Protein AF-A0A554L0T2-F1 (afdb_monomer_lite)

Structure (mmCIF, N/CA/C/O backbone):
data_AF-A0A554L0T2-F1
#
_entry.id   AF-A0A554L0T2-F1
#
loop_
_atom_site.group_PDB
_atom_site.id
_atom_site.type_symbol
_atom_site.label_atom_id
_atom_site.label_alt_id
_atom_site.label_comp_id
_atom_site.label_asym_id
_atom_site.label_entity_id
_atom_site.label_seq_id
_atom_site.pdbx_PDB_ins_code
_atom_site.Cartn_x
_atom_site.Cartn_y
_atom_site.Cartn_z
_atom_site.occupancy
_atom_site.B_iso_or_equiv
_atom_site.auth_seq_id
_atom_site.auth_comp_id
_atom_site.auth_asym_id
_atom_site.auth_atom_id
_atom_site.pdbx_PDB_model_num
ATOM 1 N N . MET A 1 1 ? 14.867 20.874 -56.188 1.00 53.56 1 MET A N 1
ATOM 2 C CA . MET A 1 1 ? 14.507 22.172 -55.571 1.00 53.56 1 MET A CA 1
ATOM 3 C C . MET A 1 1 ? 13.831 22.052 -54.199 1.00 53.56 1 MET A C 1
ATOM 5 O O . MET A 1 1 ? 13.925 23.004 -53.444 1.00 53.56 1 MET A O 1
ATOM 9 N N . GLN A 1 2 ? 13.234 20.913 -53.815 1.00 57.59 2 GLN A N 1
ATOM 10 C CA . GLN A 1 2 ? 12.522 20.772 -52.526 1.00 57.59 2 GLN A CA 1
ATOM 11 C C . GLN A 1 2 ? 13.409 20.723 -51.262 1.00 57.59 2 GLN A C 1
ATOM 13 O O . GLN A 1 2 ? 12.934 21.016 -50.171 1.00 57.59 2 GLN A O 1
ATOM 18 N N . THR A 1 3 ? 14.697 20.390 -51.371 1.00 60.38 3 THR A N 1
ATOM 19 C CA . THR A 1 3 ? 15.580 20.219 -50.199 1.00 60.38 3 THR A CA 1
ATOM 20 C C . THR A 1 3 ? 16.057 21.537 -49.577 1.00 60.38 3 THR A C 1
ATOM 22 O O . THR A 1 3 ? 16.337 21.581 -48.383 1.00 60.38 3 THR A O 1
ATOM 25 N N . GLY A 1 4 ? 16.128 22.622 -50.355 1.00 70.56 4 GLY A N 1
ATOM 26 C CA . GLY A 1 4 ? 16.621 23.921 -49.878 1.00 70.56 4 GLY A CA 1
ATOM 27 C C . GLY A 1 4 ? 15.619 24.693 -49.014 1.00 70.56 4 GLY A C 1
A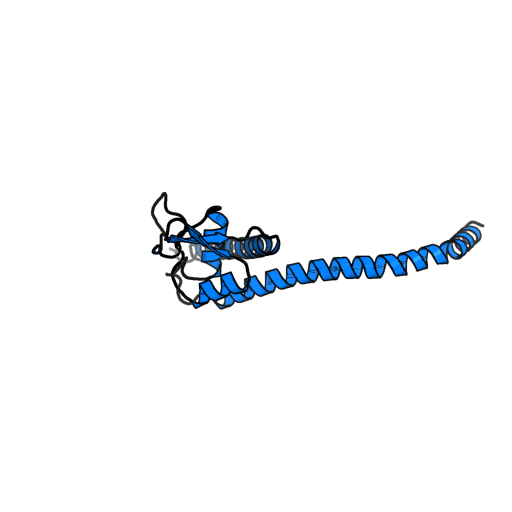TOM 28 O O . GLY A 1 4 ? 16.018 25.378 -48.073 1.00 70.56 4 GLY A O 1
ATOM 29 N N . GLU A 1 5 ? 14.321 24.559 -49.296 1.00 75.50 5 GLU A N 1
ATOM 30 C CA . GLU A 1 5 ? 13.265 25.204 -48.502 1.00 75.50 5 GLU A CA 1
ATOM 31 C C . GLU A 1 5 ? 13.055 24.506 -47.159 1.00 75.50 5 GLU A C 1
ATOM 33 O O . GLU A 1 5 ? 12.935 25.177 -46.135 1.00 75.50 5 GLU A O 1
ATOM 38 N N . ALA A 1 6 ? 13.126 23.171 -47.139 1.00 73.12 6 ALA A N 1
ATOM 39 C CA . ALA A 1 6 ? 13.072 22.390 -45.907 1.00 73.12 6 ALA A CA 1
ATOM 40 C C . ALA A 1 6 ? 14.228 22.741 -44.952 1.00 73.12 6 ALA A C 1
ATOM 42 O O . ALA A 1 6 ? 14.015 22.894 -43.751 1.00 73.12 6 ALA A O 1
ATOM 43 N N . LEU A 1 7 ? 15.441 22.945 -45.484 1.00 75.88 7 LEU A N 1
ATOM 44 C CA . LEU A 1 7 ? 16.601 23.334 -44.677 1.00 75.88 7 LEU A CA 1
ATOM 45 C C . LEU A 1 7 ? 16.442 24.743 -44.082 1.00 75.88 7 LEU A C 1
ATOM 47 O O . LEU A 1 7 ? 16.745 24.957 -42.911 1.00 75.88 7 LEU A O 1
ATOM 51 N N . LYS A 1 8 ? 15.942 25.710 -44.865 1.00 78.19 8 LYS A N 1
ATOM 52 C CA . LYS A 1 8 ? 15.670 27.073 -44.373 1.00 78.19 8 LYS A CA 1
ATOM 53 C C . LYS A 1 8 ? 14.598 27.086 -43.288 1.00 78.19 8 LYS A C 1
ATOM 55 O O . LYS A 1 8 ? 14.788 27.755 -42.276 1.00 78.19 8 LYS A O 1
ATOM 60 N N . TRP A 1 9 ? 13.515 26.333 -43.480 1.00 80.25 9 TRP A N 1
ATOM 61 C CA . TRP A 1 9 ? 12.463 26.181 -42.477 1.00 80.25 9 TRP A CA 1
ATOM 62 C C . TRP A 1 9 ? 13.006 25.554 -41.185 1.00 80.25 9 TRP A C 1
ATOM 64 O O . TRP A 1 9 ? 12.703 26.044 -40.099 1.00 80.25 9 TRP A O 1
ATOM 74 N N . PHE A 1 10 ? 13.871 24.540 -41.293 1.00 72.38 10 PHE A N 1
ATOM 75 C CA . PHE A 1 10 ? 14.525 23.917 -40.141 1.00 72.38 10 PHE A CA 1
ATOM 76 C C . PHE A 1 10 ? 15.391 24.919 -39.363 1.00 72.38 10 PHE A C 1
ATOM 78 O O . PHE A 1 10 ? 15.218 25.072 -38.160 1.00 72.38 10 PHE A O 1
ATOM 85 N N . PHE A 1 11 ? 16.257 25.689 -40.032 1.00 78.19 11 PHE A N 1
ATOM 86 C CA . PHE A 1 11 ? 17.087 26.697 -39.356 1.00 78.19 11 PHE A CA 1
ATOM 87 C C . PHE A 1 11 ? 16.286 27.878 -38.785 1.00 78.19 11 PHE A C 1
ATOM 89 O O . PHE A 1 11 ? 16.685 28.443 -37.767 1.00 78.19 11 PHE A O 1
ATOM 96 N N . GLN A 1 12 ? 15.151 28.239 -39.391 1.00 80.94 12 GLN A N 1
ATOM 97 C CA . GLN A 1 12 ? 14.248 29.265 -38.854 1.00 80.94 12 GLN A CA 1
ATOM 98 C C . GLN A 1 12 ? 13.519 28.801 -37.587 1.00 80.94 12 GLN A C 1
ATOM 100 O O . GLN A 1 12 ? 13.308 29.605 -36.682 1.00 80.94 12 GLN A O 1
ATOM 105 N N . ASN A 1 13 ? 13.175 27.514 -37.499 1.00 82.62 13 ASN A N 1
ATOM 106 C CA . ASN A 1 13 ? 12.472 26.935 -36.351 1.00 82.62 13 ASN A CA 1
ATOM 107 C C . ASN A 1 13 ? 13.402 26.257 -35.334 1.00 82.62 13 ASN A C 1
ATOM 109 O O . ASN A 1 13 ? 12.938 25.851 -34.271 1.00 82.62 13 ASN A O 1
ATOM 113 N N . LEU A 1 14 ? 14.711 26.199 -35.601 1.00 83.06 14 LEU A N 1
ATOM 114 C CA . LEU A 1 14 ? 15.715 25.583 -34.729 1.00 83.06 14 LEU A CA 1
ATOM 115 C C . LEU A 1 14 ? 15.649 26.125 -33.294 1.00 83.06 14 LEU A C 1
ATOM 117 O O . LEU A 1 14 ? 15.750 25.370 -32.333 1.00 83.06 14 LEU A O 1
ATOM 121 N N . TRP A 1 15 ? 15.418 27.430 -33.132 1.00 76.00 15 TRP A N 1
ATOM 122 C CA . TRP A 1 15 ? 15.250 28.048 -31.814 1.00 76.00 15 TRP A CA 1
ATOM 123 C C . TRP A 1 15 ? 14.003 27.557 -31.075 1.00 76.00 15 TRP A C 1
ATOM 125 O O . TRP A 1 15 ? 14.054 27.369 -29.861 1.00 76.00 15 TRP A O 1
ATOM 135 N N . VAL A 1 16 ? 12.906 27.314 -31.797 1.00 82.38 16 VAL A N 1
ATOM 136 C CA . VAL A 1 16 ? 11.667 26.762 -31.235 1.00 82.38 16 VAL A CA 1
ATOM 137 C C . VAL A 1 16 ? 11.878 25.306 -30.838 1.00 82.38 16 VAL A C 1
ATOM 139 O O . VAL A 1 16 ? 11.468 24.926 -29.749 1.00 82.38 16 VAL A O 1
ATOM 142 N N . GLU A 1 17 ? 12.572 24.508 -31.652 1.00 78.00 17 GLU A N 1
ATOM 143 C CA . GLU A 1 17 ? 12.902 23.118 -31.314 1.00 78.00 17 GLU A CA 1
ATOM 144 C C . GLU A 1 17 ? 13.838 23.017 -30.104 1.00 78.00 17 GLU A C 1
ATOM 146 O O . GLU A 1 17 ? 13.614 22.189 -29.221 1.00 78.00 17 GLU A O 1
ATOM 151 N N . ILE A 1 18 ? 14.844 23.895 -30.008 1.00 83.06 18 ILE A N 1
ATOM 152 C CA . ILE A 1 18 ? 15.732 23.968 -28.842 1.00 83.06 18 ILE A CA 1
ATOM 153 C C . ILE A 1 18 ? 14.939 24.381 -27.599 1.00 83.06 18 ILE A C 1
ATOM 155 O O . ILE A 1 18 ? 15.063 23.731 -26.564 1.00 83.06 18 ILE A O 1
ATOM 159 N N . LEU A 1 19 ? 14.089 25.410 -27.686 1.00 79.31 19 LEU A N 1
ATOM 160 C CA . LEU A 1 19 ? 13.214 25.819 -26.580 1.00 79.31 19 LEU A CA 1
ATOM 161 C C . LEU A 1 19 ? 12.261 24.693 -26.169 1.00 79.31 19 LEU A C 1
ATOM 163 O O . LEU A 1 19 ? 12.078 24.447 -24.979 1.00 79.31 19 LEU A O 1
ATOM 167 N N . PHE A 1 20 ? 11.701 23.968 -27.135 1.00 79.12 20 PHE A N 1
ATOM 168 C CA . PHE A 1 20 ? 10.837 22.825 -26.875 1.00 79.12 20 PHE A CA 1
ATOM 169 C C . PHE A 1 20 ? 11.614 21.704 -26.181 1.00 79.12 20 PHE A C 1
ATOM 171 O O . PHE A 1 20 ? 11.151 21.188 -25.174 1.00 79.12 20 PHE A O 1
ATOM 178 N N . GLY A 1 21 ? 12.832 21.379 -26.619 1.00 79.12 21 GLY A N 1
ATOM 179 C CA . GLY A 1 21 ? 13.695 20.409 -25.939 1.00 79.12 21 GLY A CA 1
ATOM 180 C C . GLY A 1 21 ? 14.053 20.837 -24.513 1.00 79.12 21 GLY A C 1
ATOM 181 O O . GLY A 1 21 ? 13.884 20.066 -23.570 1.00 79.12 21 GLY A O 1
ATOM 182 N N . VAL A 1 22 ? 14.478 22.089 -24.331 1.00 83.50 22 VAL A N 1
ATOM 183 C CA . VAL A 1 22 ? 14.888 22.641 -23.029 1.00 83.50 22 VAL A CA 1
ATOM 184 C C . VAL A 1 22 ? 13.719 22.748 -22.053 1.00 83.50 22 VAL A C 1
ATOM 186 O O . VAL A 1 22 ? 13.940 22.631 -20.856 1.00 83.50 22 VAL A O 1
ATOM 189 N N . VAL A 1 23 ? 12.481 22.930 -22.515 1.00 81.62 23 VAL A N 1
ATOM 190 C CA . VAL A 1 23 ? 11.304 23.007 -21.632 1.00 81.62 23 VAL A CA 1
ATOM 191 C C . VAL A 1 23 ? 10.665 21.637 -21.422 1.00 81.62 23 VAL A C 1
ATOM 193 O O . VAL A 1 23 ? 10.324 21.272 -20.296 1.00 81.62 23 VAL A O 1
ATOM 196 N N . LEU A 1 24 ? 10.516 20.842 -22.479 1.00 84.12 24 LEU A N 1
ATOM 197 C CA . LEU A 1 24 ? 9.768 19.591 -22.428 1.00 84.12 24 LEU A CA 1
ATOM 198 C C . LEU A 1 24 ? 10.577 18.460 -21.789 1.00 84.12 24 LEU A C 1
ATOM 200 O O . LEU A 1 24 ? 9.999 17.642 -21.078 1.00 84.12 24 LEU A O 1
ATOM 204 N N . ILE A 1 25 ? 11.901 18.412 -21.974 1.00 84.38 25 ILE A N 1
ATOM 205 C CA . ILE A 1 25 ? 12.747 17.364 -21.375 1.00 84.38 25 ILE A CA 1
ATOM 206 C C . ILE A 1 25 ? 12.779 17.477 -19.839 1.00 84.38 25 ILE A C 1
ATOM 208 O O . ILE A 1 25 ? 12.518 16.470 -19.179 1.00 84.38 25 ILE A O 1
ATOM 212 N N . PRO A 1 26 ? 13.007 18.652 -19.217 1.00 85.88 26 PRO A N 1
ATOM 213 C CA . PRO A 1 26 ? 12.926 18.762 -17.763 1.00 85.88 26 PRO A CA 1
ATOM 214 C C . PRO A 1 26 ? 11.510 18.547 -17.239 1.00 85.88 26 PRO A C 1
ATOM 216 O O . PRO A 1 26 ? 11.347 17.924 -16.195 1.00 85.88 26 PRO A O 1
ATOM 219 N N . LEU A 1 27 ? 10.481 19.020 -17.955 1.00 86.75 27 LEU A N 1
ATOM 220 C CA . LEU A 1 27 ? 9.089 18.840 -17.541 1.00 86.75 27 LEU A CA 1
ATOM 221 C C . LEU A 1 27 ? 8.704 17.354 -17.538 1.00 86.75 27 LEU A C 1
ATOM 223 O O . LEU A 1 27 ? 8.170 16.846 -16.552 1.00 86.75 27 LEU A O 1
ATOM 227 N N . THR A 1 28 ? 9.016 16.637 -18.618 1.00 85.38 28 THR A N 1
ATOM 228 C CA . THR A 1 28 ? 8.776 15.191 -18.721 1.00 85.38 28 THR A CA 1
ATOM 229 C C . THR A 1 28 ? 9.623 14.416 -17.717 1.00 85.38 28 THR A C 1
ATOM 231 O O . THR A 1 28 ? 9.093 13.531 -17.048 1.00 85.38 28 THR A O 1
ATOM 234 N N . GLY A 1 29 ? 10.890 14.791 -17.522 1.00 85.94 29 GLY A N 1
ATOM 235 C CA . GLY A 1 29 ? 11.762 14.218 -16.497 1.00 85.94 29 GLY A CA 1
ATOM 236 C C . GLY A 1 29 ? 11.231 14.425 -15.075 1.00 85.94 29 GLY A C 1
ATOM 237 O O . GLY A 1 29 ? 11.254 13.495 -14.269 1.00 85.94 29 GLY A O 1
ATOM 238 N N . TRP A 1 30 ? 10.682 15.602 -14.772 1.00 86.88 30 TRP A N 1
ATOM 239 C CA . TRP A 1 30 ? 10.085 15.917 -13.474 1.00 86.88 30 TRP A CA 1
ATOM 240 C C . TRP A 1 30 ? 8.805 15.116 -13.218 1.00 86.88 30 TRP A C 1
ATOM 242 O O . TRP A 1 30 ? 8.669 14.490 -12.165 1.00 86.88 30 TRP A O 1
ATOM 252 N N . VAL A 1 31 ? 7.899 15.056 -14.200 1.00 85.50 31 VAL A N 1
ATOM 253 C CA . VAL A 1 31 ? 6.680 14.233 -14.121 1.00 85.50 31 VAL A CA 1
ATOM 254 C C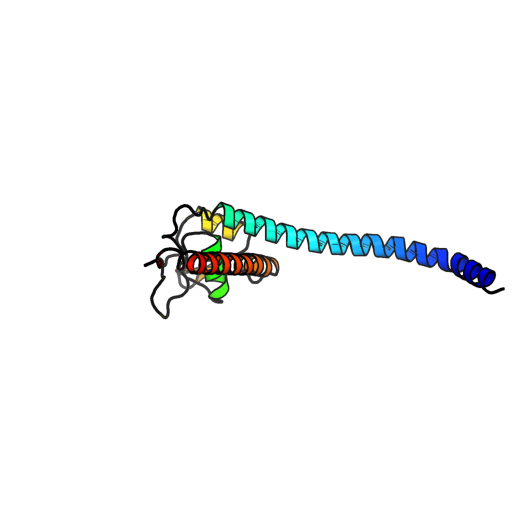 . VAL A 1 31 ? 7.036 12.752 -13.977 1.00 85.50 31 VAL A C 1
ATOM 256 O O . VAL A 1 31 ? 6.457 12.053 -13.142 1.00 85.50 31 VAL A O 1
ATOM 259 N N . PHE A 1 32 ? 8.019 12.274 -14.742 1.00 84.31 32 PHE A N 1
ATOM 260 C CA . PHE A 1 32 ? 8.491 10.897 -14.667 1.00 84.31 32 PHE A CA 1
ATOM 261 C C . PHE A 1 32 ? 9.113 10.583 -13.305 1.00 84.31 32 PHE A C 1
ATOM 263 O O . PHE A 1 32 ? 8.756 9.573 -12.707 1.00 84.31 3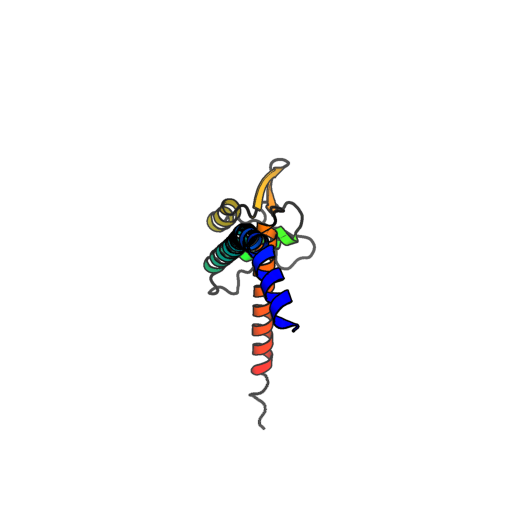2 PHE A O 1
ATOM 270 N N . MET A 1 33 ? 9.971 11.455 -12.761 1.00 83.75 33 MET A N 1
ATOM 271 C CA . MET A 1 33 ? 10.510 11.297 -11.404 1.00 83.75 33 MET A CA 1
ATOM 272 C C . MET A 1 33 ? 9.401 11.256 -10.356 1.00 83.75 33 MET A C 1
ATOM 274 O O . MET A 1 33 ? 9.435 10.420 -9.454 1.00 83.75 33 MET A O 1
ATOM 278 N N . TRP A 1 34 ? 8.410 12.139 -10.468 1.00 81.75 34 TRP A N 1
ATOM 279 C CA . TRP A 1 34 ? 7.298 12.197 -9.528 1.00 81.75 34 TRP A CA 1
ATOM 280 C C . TRP A 1 34 ? 6.454 10.916 -9.556 1.00 81.75 34 TRP A C 1
ATOM 282 O O . TRP A 1 34 ? 6.133 10.356 -8.502 1.00 81.75 34 TRP A O 1
ATOM 292 N N . LEU A 1 35 ? 6.149 10.403 -10.752 1.00 81.88 35 LEU A N 1
ATOM 293 C CA . LEU A 1 35 ? 5.479 9.113 -10.932 1.00 81.88 35 LEU A CA 1
ATOM 294 C C . LEU A 1 35 ? 6.341 7.966 -10.395 1.00 81.88 35 LEU A C 1
ATOM 296 O O . LEU A 1 35 ? 5.864 7.164 -9.589 1.00 81.88 35 LEU A O 1
ATOM 300 N N . TYR A 1 36 ? 7.615 7.916 -10.786 1.00 79.62 36 TYR A N 1
ATOM 301 C CA . TYR A 1 36 ? 8.563 6.886 -10.372 1.00 79.62 36 TYR A CA 1
ATOM 302 C C . TYR A 1 36 ? 8.686 6.824 -8.851 1.00 79.62 36 TYR A C 1
ATOM 304 O O . TYR A 1 36 ? 8.590 5.746 -8.276 1.00 79.62 36 TYR A O 1
ATOM 312 N N . HIS A 1 37 ? 8.802 7.969 -8.175 1.00 79.44 37 HIS A N 1
ATOM 313 C CA . HIS A 1 37 ? 8.900 8.021 -6.720 1.00 79.44 37 HIS A CA 1
ATOM 314 C C . HIS A 1 37 ? 7.657 7.432 -6.037 1.00 79.44 37 HIS A C 1
ATOM 316 O O . HIS A 1 37 ? 7.776 6.680 -5.068 1.00 79.44 37 HIS A O 1
ATOM 322 N N . ARG A 1 38 ? 6.455 7.710 -6.562 1.00 78.19 38 ARG A N 1
ATOM 323 C CA . ARG A 1 38 ? 5.199 7.147 -6.036 1.00 78.19 38 ARG A CA 1
ATOM 324 C C . ARG A 1 38 ? 5.120 5.634 -6.225 1.00 78.19 38 ARG A C 1
ATOM 326 O O . ARG A 1 38 ? 4.804 4.926 -5.268 1.00 78.19 38 ARG A O 1
ATOM 333 N N . PHE A 1 39 ? 5.437 5.138 -7.420 1.00 82.12 39 PHE A N 1
ATOM 334 C CA . PHE A 1 39 ? 5.442 3.700 -7.703 1.00 82.12 39 PHE A CA 1
ATOM 335 C C . PHE A 1 39 ? 6.524 2.963 -6.914 1.00 82.12 39 PHE A C 1
ATOM 337 O O . PHE A 1 39 ? 6.247 1.921 -6.323 1.00 82.12 39 PHE A O 1
ATOM 344 N N . TYR A 1 40 ? 7.728 3.529 -6.840 1.00 84.62 40 TYR A N 1
ATOM 345 C CA . TYR A 1 40 ? 8.839 2.977 -6.075 1.00 84.62 40 TYR A CA 1
ATOM 346 C C . TYR A 1 40 ? 8.498 2.887 -4.587 1.00 84.62 40 TYR A C 1
ATOM 348 O O . TYR A 1 40 ? 8.700 1.843 -3.968 1.00 84.62 40 TYR A O 1
ATOM 356 N N . LYS A 1 41 ? 7.907 3.945 -4.016 1.00 84.88 41 LYS A N 1
ATOM 357 C CA . LYS A 1 41 ? 7.465 3.953 -2.618 1.00 84.88 41 LYS A CA 1
ATOM 358 C C . LYS A 1 41 ? 6.401 2.886 -2.359 1.00 84.88 41 LYS A C 1
ATOM 360 O O . LYS A 1 41 ? 6.536 2.135 -1.397 1.00 84.88 41 LYS A O 1
ATOM 365 N N . ALA A 1 42 ? 5.393 2.768 -3.227 1.00 85.19 42 ALA A N 1
ATOM 366 C CA . ALA A 1 42 ? 4.383 1.715 -3.119 1.00 85.19 42 ALA A CA 1
ATOM 367 C C . ALA A 1 42 ? 5.021 0.317 -3.185 1.00 85.19 42 ALA A C 1
ATOM 369 O O . ALA A 1 42 ? 4.749 -0.531 -2.338 1.00 85.19 42 ALA A O 1
ATOM 370 N N . HIS A 1 43 ? 5.931 0.095 -4.136 1.00 85.38 43 HIS A N 1
ATOM 371 C CA . HIS A 1 43 ? 6.619 -1.182 -4.299 1.00 85.38 43 HIS A CA 1
ATOM 372 C C . HIS A 1 43 ? 7.484 -1.540 -3.080 1.00 85.38 43 HIS A C 1
ATOM 374 O O . HIS A 1 43 ? 7.394 -2.651 -2.559 1.00 85.38 43 HIS A O 1
ATOM 380 N N . MET A 1 44 ? 8.262 -0.591 -2.557 1.00 85.94 44 MET A N 1
ATOM 381 C CA . MET A 1 44 ? 9.059 -0.780 -1.342 1.00 85.94 44 MET A CA 1
ATOM 382 C C . MET A 1 44 ? 8.190 -1.157 -0.142 1.00 85.94 44 MET A C 1
ATOM 384 O O . MET A 1 44 ? 8.504 -2.116 0.560 1.00 85.94 44 MET A O 1
ATOM 388 N N . ILE A 1 45 ? 7.070 -0.458 0.059 1.00 85.06 45 ILE A N 1
ATOM 389 C CA . ILE A 1 45 ? 6.120 -0.765 1.134 1.00 85.06 45 ILE A CA 1
ATOM 390 C C . ILE A 1 45 ? 5.568 -2.182 0.968 1.00 85.06 45 ILE A C 1
ATOM 392 O O . ILE A 1 45 ? 5.605 -2.962 1.915 1.00 85.06 45 ILE A O 1
ATOM 396 N N . THR A 1 46 ? 5.137 -2.562 -0.240 1.00 83.56 46 THR A N 1
ATOM 397 C CA . THR A 1 46 ? 4.627 -3.921 -0.498 1.00 83.56 46 THR A CA 1
ATOM 398 C C . THR A 1 46 ? 5.679 -4.992 -0.212 1.00 83.56 46 THR A C 1
ATOM 400 O O . THR A 1 46 ? 5.364 -6.030 0.363 1.00 83.56 46 THR A O 1
ATOM 403 N N . ARG A 1 47 ? 6.953 -4.724 -0.531 1.00 81.88 47 ARG A N 1
ATOM 404 C CA . ARG A 1 47 ? 8.063 -5.633 -0.238 1.00 81.88 47 ARG A CA 1
ATOM 405 C C . ARG A 1 47 ? 8.279 -5.790 1.263 1.00 81.88 47 ARG A C 1
ATOM 407 O O . ARG A 1 47 ? 8.437 -6.914 1.722 1.00 81.88 47 ARG A O 1
ATOM 414 N N . VAL A 1 48 ? 8.245 -4.696 2.026 1.00 80.88 48 VAL A N 1
ATOM 415 C CA . VAL A 1 48 ? 8.355 -4.736 3.495 1.00 80.88 48 VAL A CA 1
ATOM 416 C C . VAL A 1 48 ? 7.198 -5.527 4.101 1.00 80.88 48 VAL A C 1
ATOM 418 O O . VAL A 1 48 ? 7.438 -6.440 4.889 1.00 80.88 48 VAL A O 1
ATOM 421 N N . LEU A 1 49 ? 5.962 -5.253 3.672 1.00 76.31 49 LEU A N 1
ATOM 422 C CA . LEU A 1 49 ? 4.779 -5.991 4.123 1.00 76.31 49 LEU A CA 1
ATOM 423 C C . LEU A 1 49 ? 4.900 -7.497 3.858 1.00 76.31 49 LEU A C 1
ATOM 425 O O . LEU A 1 49 ? 4.471 -8.295 4.683 1.00 76.31 49 LEU A O 1
ATOM 429 N N . ARG A 1 50 ? 5.527 -7.890 2.742 1.00 71.38 50 ARG A N 1
ATOM 430 C CA . ARG A 1 50 ? 5.759 -9.297 2.389 1.00 71.38 50 ARG A CA 1
ATOM 431 C C . ARG A 1 50 ? 6.923 -9.954 3.114 1.00 71.38 50 ARG A C 1
ATOM 433 O O . ARG A 1 50 ? 6.813 -11.121 3.452 1.00 71.38 50 ARG A O 1
ATOM 440 N N . VAL A 1 51 ? 8.026 -9.250 3.361 1.00 68.75 51 VAL A N 1
ATOM 441 C CA . VAL A 1 51 ? 9.152 -9.807 4.138 1.00 68.75 51 VAL A CA 1
ATOM 442 C C . VAL A 1 51 ? 8.700 -10.145 5.559 1.00 68.75 51 VAL A C 1
ATOM 444 O O . VAL A 1 51 ? 9.094 -11.170 6.109 1.00 68.75 51 VAL A O 1
ATOM 447 N N . HIS A 1 52 ? 7.810 -9.328 6.122 1.00 63.31 52 HIS A N 1
ATOM 448 C CA . HIS A 1 52 ? 7.165 -9.619 7.400 1.00 63.31 52 HIS A CA 1
ATOM 449 C C . HIS A 1 52 ? 6.054 -10.686 7.305 1.00 63.31 52 HIS A C 1
ATOM 451 O O . HIS A 1 52 ? 5.617 -11.194 8.334 1.00 63.31 52 HIS A O 1
ATOM 457 N N . ASN A 1 53 ? 5.663 -11.100 6.094 1.00 61.25 53 ASN A N 1
ATOM 458 C CA . ASN A 1 53 ? 4.731 -12.191 5.798 1.00 61.25 53 ASN A CA 1
ATOM 459 C C . ASN A 1 53 ? 5.525 -13.482 5.471 1.00 61.25 53 ASN A C 1
ATOM 461 O O . ASN A 1 53 ? 5.642 -13.895 4.318 1.00 61.25 53 ASN A O 1
ATOM 465 N N . ASN A 1 54 ? 6.190 -14.079 6.470 1.00 47.28 54 ASN A N 1
ATOM 466 C CA . ASN A 1 54 ? 7.056 -15.252 6.263 1.00 47.28 54 ASN A CA 1
ATOM 467 C C . ASN A 1 54 ? 6.220 -16.546 6.040 1.00 47.28 54 ASN A C 1
ATOM 469 O O . ASN A 1 54 ? 5.426 -16.900 6.915 1.00 47.28 54 ASN A O 1
ATOM 473 N N . PRO A 1 55 ? 6.416 -17.293 4.928 1.00 43.56 55 PRO A N 1
ATOM 474 C CA . PRO A 1 55 ? 5.581 -18.429 4.495 1.00 43.56 55 PRO A CA 1
ATOM 475 C C . PRO A 1 55 ? 5.715 -19.737 5.299 1.00 43.56 55 PRO A C 1
ATOM 477 O O . PRO A 1 55 ? 5.080 -20.732 4.957 1.00 43.56 55 PRO A O 1
ATOM 480 N N . THR A 1 56 ? 6.498 -19.790 6.378 1.00 41.25 56 THR A N 1
ATOM 481 C CA . THR A 1 56 ? 6.719 -21.042 7.136 1.00 41.25 56 THR A CA 1
ATOM 482 C C . THR A 1 56 ? 5.524 -21.513 7.979 1.00 41.25 56 THR A C 1
ATOM 484 O O . THR A 1 56 ? 5.618 -22.543 8.645 1.00 41.25 56 THR A O 1
ATOM 487 N N . ARG A 1 57 ? 4.381 -20.813 7.970 1.00 41.97 57 ARG A N 1
ATOM 488 C CA . ARG A 1 57 ? 3.179 -21.206 8.728 1.00 41.97 57 ARG A CA 1
ATOM 489 C C . ARG A 1 57 ? 1.899 -20.942 7.934 1.00 41.97 57 ARG A C 1
ATOM 491 O O . ARG A 1 57 ? 1.162 -20.000 8.201 1.00 41.97 57 ARG A O 1
ATOM 498 N N . THR A 1 58 ? 1.594 -21.848 7.010 1.00 44.69 58 THR A N 1
ATOM 499 C CA . THR A 1 58 ? 0.358 -21.923 6.199 1.00 44.69 58 THR A CA 1
ATOM 500 C C . THR A 1 58 ? -0.959 -21.935 6.998 1.00 44.69 58 THR A C 1
ATOM 502 O O . THR A 1 58 ? -2.026 -21.785 6.414 1.00 44.69 58 THR A O 1
ATOM 505 N N . TRP A 1 59 ? -0.905 -22.064 8.328 1.00 44.00 59 TRP A N 1
ATOM 506 C CA . TRP A 1 59 ? -2.065 -22.135 9.226 1.00 44.00 59 TRP A CA 1
ATOM 507 C C . TRP A 1 59 ? -2.532 -20.786 9.807 1.00 44.00 59 TRP A C 1
ATOM 509 O O . TRP A 1 59 ? -3.481 -20.764 10.585 1.00 44.00 59 TRP A O 1
ATOM 519 N N . ARG A 1 60 ? -1.886 -19.655 9.481 1.00 46.91 60 ARG A N 1
ATOM 520 C CA . ARG A 1 60 ? -2.188 -18.338 10.086 1.00 46.91 60 ARG A CA 1
ATOM 521 C C . ARG A 1 60 ? -2.473 -17.235 9.054 1.00 46.91 60 ARG A C 1
ATOM 523 O O . ARG A 1 60 ? -1.814 -16.200 9.056 1.00 46.91 60 ARG A O 1
ATOM 530 N N . LYS A 1 61 ? -3.470 -17.439 8.186 1.00 45.03 61 LYS A N 1
ATOM 531 C CA . LYS A 1 61 ? -4.034 -16.351 7.358 1.00 45.03 61 LYS A CA 1
ATOM 532 C C . LYS A 1 61 ? -4.647 -15.266 8.263 1.00 45.03 61 LYS A C 1
ATOM 534 O O . LYS A 1 61 ? -5.271 -15.609 9.265 1.00 45.03 61 LYS A O 1
ATOM 539 N N . GLY A 1 62 ? -4.424 -13.983 7.959 1.00 48.03 62 GLY A N 1
ATOM 540 C CA . GLY A 1 62 ? -4.940 -12.845 8.753 1.00 48.03 62 GLY A CA 1
ATOM 541 C C . GLY A 1 62 ? -4.070 -12.418 9.950 1.00 48.03 62 GLY A C 1
ATOM 542 O O . GLY A 1 62 ? -4.396 -11.479 10.679 1.00 48.03 62 GLY A O 1
ATOM 543 N N . VAL A 1 63 ? -2.922 -13.068 10.169 1.00 51.81 63 VAL A N 1
ATOM 544 C CA . VAL A 1 63 ? -1.991 -12.696 11.251 1.00 51.81 63 VAL A CA 1
ATOM 545 C C . VAL A 1 63 ? -0.977 -11.637 10.809 1.00 51.81 63 VAL A C 1
ATOM 547 O O . VAL A 1 63 ? -0.471 -10.927 11.672 1.00 51.81 63 VAL A O 1
ATOM 550 N N . TYR A 1 64 ? -0.740 -11.468 9.508 1.00 68.94 64 TYR A N 1
ATOM 551 C CA . TYR A 1 64 ? 0.370 -10.677 8.967 1.00 68.94 64 TYR A CA 1
ATOM 552 C C . TYR A 1 64 ? -0.056 -9.314 8.411 1.00 68.94 64 TYR A C 1
ATOM 554 O O . TYR A 1 64 ? -1.182 -9.144 7.944 1.00 68.94 64 TYR A O 1
ATOM 562 N N . ALA A 1 65 ? 0.866 -8.344 8.416 1.00 73.06 65 ALA A N 1
ATOM 563 C CA . ALA A 1 65 ? 0.603 -6.965 7.994 1.00 73.06 65 ALA A CA 1
ATOM 564 C C . ALA A 1 65 ? -0.036 -6.829 6.597 1.00 73.06 65 ALA A C 1
ATOM 566 O O . ALA A 1 65 ? -0.908 -5.982 6.419 1.00 73.06 65 ALA A O 1
ATOM 567 N N . ALA A 1 66 ? 0.373 -7.641 5.614 1.00 77.56 66 ALA A N 1
ATOM 568 C CA . ALA A 1 66 ? -0.173 -7.577 4.255 1.00 77.56 66 ALA A CA 1
ATOM 569 C C . ALA A 1 66 ? -1.646 -8.014 4.197 1.00 77.56 66 ALA A C 1
ATOM 571 O O . ALA A 1 66 ? -2.478 -7.266 3.690 1.00 77.56 66 ALA A O 1
ATOM 572 N N . ASP A 1 67 ? -1.964 -9.184 4.756 1.00 73.56 67 ASP A N 1
ATOM 573 C CA . ASP A 1 67 ? -3.324 -9.737 4.778 1.00 73.56 67 ASP A CA 1
ATOM 574 C C . ASP A 1 67 ? -4.264 -8.814 5.555 1.00 73.56 67 ASP A C 1
ATOM 576 O O . ASP A 1 67 ? -5.316 -8.431 5.058 1.00 73.56 67 ASP A O 1
ATOM 580 N N . ARG A 1 68 ? -3.831 -8.351 6.734 1.00 74.38 68 ARG A N 1
ATOM 581 C CA . ARG A 1 68 ? -4.622 -7.421 7.550 1.00 74.38 68 ARG A CA 1
ATOM 582 C C . ARG A 1 68 ? -4.878 -6.105 6.848 1.00 74.38 68 ARG A C 1
ATOM 584 O O . ARG A 1 68 ? -5.958 -5.541 6.970 1.00 74.38 68 ARG A O 1
ATOM 591 N N . PHE A 1 69 ? -3.876 -5.586 6.148 1.00 81.31 69 PHE A N 1
ATOM 592 C CA . PHE A 1 69 ? -4.066 -4.380 5.370 1.00 81.31 69 PHE A CA 1
ATOM 593 C C . PHE A 1 69 ? -5.119 -4.588 4.278 1.00 81.31 69 PHE A C 1
ATOM 595 O O . PHE A 1 69 ? -5.981 -3.727 4.128 1.00 81.31 69 PHE A O 1
ATOM 602 N N . MET A 1 70 ? -5.089 -5.721 3.566 1.00 80.06 70 MET A N 1
ATOM 603 C CA . MET A 1 70 ? -6.120 -6.049 2.577 1.00 80.06 70 MET A CA 1
ATOM 604 C C . MET A 1 70 ? -7.501 -6.174 3.227 1.00 80.06 70 MET A C 1
ATOM 606 O O . MET A 1 70 ? -8.423 -5.521 2.755 1.00 80.06 70 MET A O 1
ATOM 610 N N . ASP A 1 71 ? -7.625 -6.871 4.359 1.00 76.50 71 ASP A N 1
ATOM 611 C CA . ASP A 1 71 ? -8.898 -7.026 5.076 1.00 76.50 71 ASP A CA 1
ATOM 612 C C . ASP A 1 71 ? -9.490 -5.674 5.514 1.00 76.50 71 ASP A C 1
ATOM 614 O O . ASP A 1 71 ? -10.678 -5.412 5.332 1.00 76.50 71 ASP A O 1
ATOM 618 N N . ILE A 1 72 ? -8.670 -4.780 6.078 1.00 78.75 72 ILE A N 1
ATOM 619 C CA . ILE A 1 72 ? -9.109 -3.441 6.512 1.00 78.75 72 ILE A CA 1
ATOM 620 C C . ILE A 1 72 ? -9.479 -2.575 5.308 1.00 78.75 72 ILE A C 1
ATOM 622 O O . ILE A 1 72 ? -10.423 -1.786 5.370 1.00 78.75 72 ILE A O 1
ATOM 626 N N . PHE A 1 73 ? -8.716 -2.692 4.221 1.00 83.88 73 PHE A N 1
ATOM 627 C CA . PHE A 1 73 ? -8.970 -1.947 2.999 1.00 83.88 73 PHE A CA 1
ATOM 628 C C . PHE A 1 73 ? -10.284 -2.392 2.343 1.00 83.88 73 PHE A C 1
ATOM 630 O O . PHE A 1 73 ? -11.091 -1.547 1.958 1.00 83.88 73 PHE A O 1
ATOM 637 N N . GLU A 1 74 ? -10.527 -3.700 2.276 1.00 82.19 74 GLU A N 1
ATOM 638 C CA . GLU A 1 74 ? -11.735 -4.309 1.712 1.00 82.19 74 GLU A CA 1
ATOM 639 C C . GLU A 1 74 ? -12.968 -4.121 2.597 1.00 82.19 74 GLU A C 1
ATOM 641 O O . GLU A 1 74 ? -14.071 -3.966 2.075 1.00 82.19 74 GLU A O 1
ATOM 646 N N . ALA A 1 75 ? -12.799 -4.052 3.922 1.00 79.31 75 ALA A N 1
ATOM 647 C CA . ALA A 1 75 ? -13.897 -3.774 4.843 1.00 79.31 75 ALA A CA 1
ATOM 648 C C . ALA A 1 75 ? -14.594 -2.436 4.539 1.00 79.31 75 ALA A C 1
ATOM 650 O O . ALA A 1 75 ? -15.777 -2.282 4.843 1.00 79.31 75 ALA A O 1
ATOM 651 N N . GLY A 1 76 ? -13.870 -1.454 3.981 1.00 79.00 76 GLY A N 1
ATOM 652 C CA . GLY A 1 76 ? -14.414 -0.149 3.582 1.00 79.00 76 GLY A CA 1
ATOM 653 C C . GLY A 1 76 ? -14.971 0.700 4.734 1.00 79.00 76 GLY A C 1
ATOM 654 O O . GLY A 1 76 ? -15.498 1.786 4.501 1.00 79.00 76 GLY A O 1
ATOM 655 N N . ARG A 1 77 ? -14.848 0.224 5.976 1.00 78.75 77 ARG A N 1
ATOM 656 C CA . ARG A 1 77 ? -15.383 0.825 7.199 1.00 78.75 77 ARG A CA 1
ATOM 657 C C . ARG A 1 77 ? -14.371 0.710 8.339 1.00 78.75 77 ARG A C 1
ATOM 659 O O . ARG A 1 77 ? -13.488 -0.147 8.273 1.00 78.75 77 ARG A O 1
ATOM 666 N N . PRO A 1 78 ? -14.496 1.529 9.393 1.00 80.56 78 PRO A N 1
ATOM 667 C CA . PRO A 1 78 ? -13.708 1.352 10.603 1.00 80.56 78 PRO A CA 1
ATOM 668 C C . PRO A 1 78 ? -13.908 -0.035 11.220 1.00 80.56 78 PRO A C 1
ATOM 670 O O . PRO A 1 78 ? -15.037 -0.504 11.367 1.00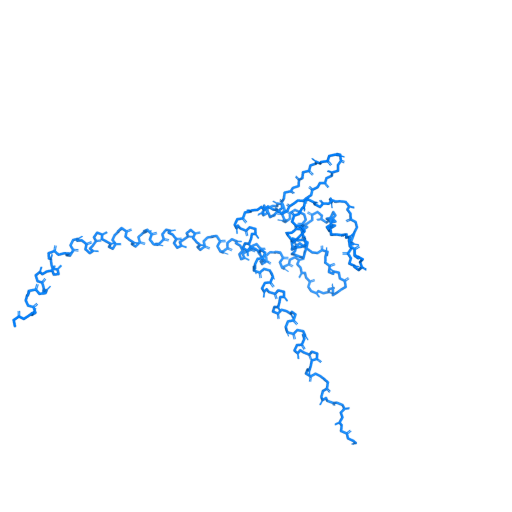 80.56 78 PRO A O 1
ATOM 673 N N . VAL A 1 79 ? -12.812 -0.679 11.608 1.00 76.81 79 VAL A N 1
ATOM 674 C CA . VAL A 1 79 ? -12.786 -1.995 12.253 1.00 76.81 79 VAL A CA 1
ATOM 675 C C . VAL A 1 79 ? -12.230 -1.887 13.669 1.00 76.81 79 VAL A C 1
ATOM 677 O O . VAL A 1 79 ? -11.413 -1.014 13.958 1.00 76.81 79 VAL A O 1
ATOM 680 N N . ARG A 1 80 ? -12.661 -2.767 14.575 1.00 70.88 80 ARG A N 1
ATOM 681 C CA . ARG A 1 80 ? -12.248 -2.710 15.986 1.00 70.88 80 ARG A CA 1
ATOM 682 C C . ARG A 1 80 ? -10.806 -3.186 16.177 1.00 70.88 80 ARG A C 1
ATOM 684 O O . ARG A 1 80 ? -10.410 -4.233 15.666 1.00 70.88 80 ARG A O 1
ATOM 691 N N . SER A 1 81 ? -10.060 -2.445 16.997 1.00 62.53 81 SER A N 1
ATOM 692 C CA . SER A 1 81 ? -8.655 -2.680 17.366 1.00 62.53 81 SER A CA 1
ATOM 693 C C . SER A 1 81 ? -8.415 -3.888 18.286 1.00 62.53 81 SER A C 1
ATOM 695 O O . SER A 1 81 ? -7.264 -4.189 18.588 1.00 62.53 81 SER A O 1
ATOM 697 N N . GLU A 1 82 ? -9.458 -4.508 18.833 1.00 55.66 82 GLU A N 1
ATOM 698 C CA . GLU A 1 82 ? -9.323 -5.503 19.915 1.00 55.66 82 GLU A CA 1
ATOM 699 C C . GLU A 1 82 ? -10.010 -6.840 19.602 1.00 55.66 82 GLU A C 1
ATOM 701 O O . GLU A 1 82 ? -9.979 -7.762 20.413 1.00 55.66 82 GLU A O 1
ATOM 706 N N . ALA A 1 83 ? -10.609 -6.985 18.416 1.00 47.09 83 ALA A N 1
ATOM 707 C CA . ALA A 1 83 ? -11.339 -8.196 18.058 1.00 47.09 83 ALA A CA 1
ATOM 708 C C . ALA A 1 83 ? -10.403 -9.337 17.612 1.00 47.09 83 ALA A C 1
ATOM 710 O O . ALA A 1 83 ? -9.398 -9.127 16.932 1.00 47.09 83 ALA A O 1
ATOM 711 N N . ILE A 1 84 ? -10.754 -10.554 18.031 1.00 44.38 84 ILE A N 1
ATOM 712 C CA . ILE A 1 84 ? -10.076 -11.830 17.764 1.00 44.38 84 ILE A CA 1
ATOM 713 C C . ILE A 1 84 ? -10.339 -12.281 16.315 1.00 44.38 84 ILE A C 1
ATOM 715 O O . ILE A 1 84 ? -11.392 -11.985 15.755 1.00 44.38 84 ILE A O 1
ATOM 719 N N . LEU A 1 85 ? -9.365 -12.998 15.735 1.00 43.38 85 LEU A N 1
ATOM 720 C CA . LEU A 1 85 ? -9.381 -13.639 14.410 1.00 43.38 85 LEU A CA 1
ATOM 721 C C . LEU A 1 85 ? -10.769 -14.172 14.014 1.00 43.38 85 LEU A C 1
ATOM 723 O O . LEU A 1 85 ? -11.287 -15.074 14.669 1.00 43.38 85 LEU A O 1
ATOM 727 N N . MET A 1 86 ? -11.309 -13.698 12.891 1.00 40.50 86 MET A N 1
ATOM 728 C CA . MET A 1 86 ? -12.410 -14.374 12.210 1.00 40.50 86 MET A CA 1
ATOM 729 C C . MET A 1 86 ? -11.950 -14.858 10.840 1.00 40.50 86 MET A C 1
ATOM 731 O O . MET A 1 86 ? -11.702 -14.073 9.932 1.00 40.50 86 MET A O 1
ATOM 735 N N . TYR A 1 87 ? -11.879 -16.177 10.695 1.00 35.59 87 TYR A N 1
ATOM 736 C CA . TYR A 1 87 ? -12.106 -16.836 9.417 1.00 35.59 87 TYR A CA 1
ATOM 737 C C . TYR A 1 87 ? -13.149 -17.928 9.668 1.00 35.59 87 TYR A C 1
ATOM 739 O O . TYR A 1 87 ? -12.918 -18.804 10.499 1.00 35.59 87 TYR A O 1
ATOM 747 N N . GLY A 1 88 ? -14.286 -17.865 8.965 1.00 36.22 88 GLY A N 1
ATOM 748 C CA . GLY A 1 88 ? -15.252 -18.973 8.902 1.00 36.22 88 GLY A CA 1
ATOM 749 C C . GLY A 1 88 ? -16.689 -18.720 9.375 1.00 36.22 88 GLY A C 1
ATOM 750 O O . GLY A 1 88 ? -17.433 -19.685 9.490 1.00 36.22 88 GLY A O 1
ATOM 751 N N . GLY A 1 89 ? -17.120 -17.483 9.620 1.00 29.73 89 GLY A N 1
ATOM 752 C CA . GLY A 1 89 ? -18.518 -17.190 9.959 1.00 29.73 89 GLY A CA 1
ATOM 753 C C . GLY A 1 89 ? -18.992 -15.947 9.227 1.00 29.73 89 GLY A C 1
ATOM 754 O O . GLY A 1 89 ? -18.304 -14.930 9.266 1.00 29.73 89 GLY A O 1
ATOM 755 N N . GLY A 1 90 ? -20.122 -16.050 8.525 1.00 39.59 90 GLY A N 1
ATOM 756 C CA . GLY A 1 90 ? -20.791 -14.909 7.904 1.00 39.59 90 GLY A CA 1
ATOM 757 C C . GLY A 1 90 ? -20.960 -13.747 8.888 1.00 39.59 90 GLY A C 1
ATOM 758 O O . GLY A 1 90 ? -21.077 -13.956 10.092 1.00 39.59 90 GLY A O 1
ATOM 759 N N . ASP A 1 91 ? -20.934 -12.531 8.349 1.00 35.41 91 ASP A N 1
ATOM 760 C CA . ASP A 1 91 ? -21.159 -11.269 9.060 1.00 35.41 91 ASP A CA 1
ATOM 761 C C . ASP A 1 91 ? -20.185 -10.960 10.215 1.00 35.41 91 ASP A C 1
ATOM 763 O O . ASP A 1 91 ? -20.562 -10.859 11.378 1.00 35.41 91 ASP A O 1
ATOM 767 N N . GLY A 1 92 ? -18.906 -10.722 9.898 1.00 34.41 92 GLY A N 1
ATOM 768 C CA . GLY A 1 92 ? -17.922 -10.354 10.927 1.00 34.41 92 GLY A CA 1
ATOM 769 C C . GLY A 1 92 ? -16.565 -9.876 10.413 1.00 34.41 92 GLY A C 1
ATOM 770 O O . GLY A 1 92 ? -15.531 -10.362 10.854 1.00 34.41 92 GLY A O 1
ATOM 771 N N . GLY A 1 93 ? -16.544 -8.949 9.452 1.00 33.41 93 GLY A N 1
ATOM 772 C CA . GLY A 1 93 ? -15.298 -8.367 8.938 1.00 33.41 93 GLY A CA 1
ATOM 773 C C . GLY A 1 93 ? -14.564 -7.483 9.957 1.00 33.41 93 GLY A C 1
ATOM 774 O O . GLY A 1 93 ? -15.170 -6.575 10.531 1.00 33.41 93 GLY A O 1
ATOM 775 N N . GLY A 1 94 ? -13.250 -7.704 10.093 1.00 43.88 94 GLY A N 1
ATOM 776 C CA . GLY A 1 94 ? -12.293 -6.737 10.638 1.00 43.88 94 GLY A CA 1
ATOM 777 C C . GLY A 1 94 ? -11.828 -6.989 12.074 1.00 43.88 94 GLY A C 1
ATOM 778 O O . GLY A 1 94 ? -12.373 -6.419 13.016 1.00 43.88 94 GLY A O 1
ATOM 779 N N . ALA A 1 95 ? -10.763 -7.776 12.232 1.00 50.34 95 ALA A N 1
ATOM 780 C CA . ALA A 1 95 ? -10.087 -8.012 13.506 1.00 50.34 95 ALA A CA 1
ATOM 781 C C . ALA A 1 95 ? -8.637 -7.497 13.447 1.00 50.34 95 ALA A C 1
ATOM 783 O O . ALA A 1 95 ? -7.794 -8.039 12.733 1.00 50.34 95 ALA A O 1
ATOM 784 N N . TRP A 1 96 ? -8.331 -6.435 14.195 1.00 51.97 96 TRP A N 1
ATOM 785 C CA . TRP A 1 96 ? -6.990 -5.855 14.304 1.00 51.97 96 TRP A CA 1
ATOM 786 C C . TRP A 1 96 ? -6.300 -6.393 15.557 1.00 51.97 96 TRP A C 1
ATOM 788 O O . TRP A 1 96 ? -6.473 -5.872 16.647 1.00 51.97 96 TRP A O 1
ATOM 798 N N . HIS A 1 97 ? -5.532 -7.475 15.441 1.00 48.97 97 HIS A N 1
ATOM 799 C CA . HIS A 1 97 ? -4.849 -8.035 16.610 1.00 48.97 97 HIS A CA 1
ATOM 800 C C . HIS A 1 97 ? -3.616 -7.197 17.005 1.00 48.97 97 HIS A C 1
ATOM 802 O O . HIS A 1 97 ? -2.867 -6.721 16.154 1.00 48.97 97 HIS A O 1
ATOM 808 N N . ASN A 1 98 ? -3.356 -7.053 18.303 1.00 47.53 98 ASN A N 1
ATOM 809 C CA . ASN A 1 98 ? -2.295 -6.223 18.892 1.00 47.53 98 ASN A CA 1
ATOM 810 C C . ASN A 1 98 ? -0.858 -6.775 18.675 1.00 47.53 98 ASN A C 1
ATOM 812 O O . ASN A 1 98 ? -0.018 -6.719 19.572 1.00 47.53 98 ASN A O 1
ATOM 816 N N . SER A 1 99 ? -0.519 -7.312 17.495 1.00 55.72 99 SER A N 1
ATOM 817 C CA . SER A 1 99 ? 0.893 -7.481 17.131 1.00 55.72 99 SER A CA 1
ATOM 818 C C . SER A 1 99 ? 1.480 -6.093 16.871 1.00 55.72 99 SER A C 1
ATOM 820 O O . SER A 1 99 ? 1.308 -5.502 15.805 1.00 55.72 99 SER A O 1
ATOM 822 N N . TYR A 1 100 ? 2.167 -5.555 17.884 1.00 54.97 100 TYR A N 1
ATOM 823 C CA . TYR A 1 100 ? 2.829 -4.244 17.855 1.00 54.97 100 TYR A CA 1
ATOM 824 C C . TYR A 1 100 ? 3.650 -4.007 16.579 1.00 54.97 100 TYR A C 1
ATOM 826 O O . TYR A 1 100 ? 3.742 -2.878 16.105 1.00 54.97 100 TYR A O 1
ATOM 834 N N . LEU A 1 101 ? 4.214 -5.072 16.006 1.00 56.88 101 LEU A N 1
ATOM 835 C CA . LEU A 1 101 ? 5.061 -5.009 14.823 1.00 56.88 101 LEU A CA 1
ATOM 836 C C . LEU A 1 101 ? 4.264 -4.746 13.533 1.00 56.88 101 LEU A C 1
ATOM 838 O O . LEU A 1 101 ? 4.622 -3.843 12.784 1.00 56.88 101 LEU A O 1
ATOM 842 N N . ASP A 1 102 ? 3.152 -5.448 13.296 1.00 65.88 102 ASP A N 1
ATOM 843 C CA . ASP A 1 102 ? 2.333 -5.249 12.087 1.00 65.88 102 ASP A CA 1
ATOM 844 C C . ASP A 1 102 ? 1.586 -3.916 12.136 1.00 65.88 102 ASP A C 1
ATOM 846 O O . ASP A 1 102 ? 1.572 -3.163 11.164 1.00 65.88 102 ASP A O 1
ATOM 850 N N . LYS A 1 103 ? 1.035 -3.587 13.308 1.00 67.50 103 LYS A N 1
ATOM 851 C CA . LYS A 1 103 ? 0.434 -2.282 13.589 1.00 67.50 103 LYS A CA 1
ATOM 852 C C . LYS A 1 103 ? 1.428 -1.151 13.361 1.00 67.50 103 LYS A C 1
ATOM 854 O O . LYS A 1 103 ? 1.131 -0.220 12.619 1.00 67.50 103 LYS A O 1
ATOM 859 N N . GLY A 1 104 ? 2.624 -1.272 13.938 1.00 70.69 104 GLY A N 1
ATOM 860 C CA . GLY A 1 104 ? 3.683 -0.285 13.782 1.00 70.69 104 GLY A CA 1
ATOM 861 C C . GLY A 1 104 ? 4.096 -0.107 12.325 1.00 70.69 104 GLY A C 1
ATOM 862 O O . GLY A 1 104 ? 4.300 1.018 11.893 1.00 70.69 104 GLY A O 1
ATOM 863 N N . ILE A 1 105 ? 4.165 -1.181 11.536 1.00 77.88 105 ILE A N 1
ATOM 864 C CA . ILE A 1 105 ? 4.472 -1.100 10.103 1.00 77.88 105 ILE A CA 1
ATOM 865 C C . ILE A 1 105 ? 3.361 -0.360 9.346 1.00 77.88 105 ILE A C 1
ATOM 867 O O . ILE A 1 105 ? 3.652 0.565 8.587 1.00 77.88 105 ILE A O 1
ATOM 871 N N . LEU A 1 106 ? 2.098 -0.734 9.552 1.00 82.19 106 LEU A N 1
ATOM 872 C CA . LEU A 1 106 ? 0.969 -0.154 8.822 1.00 82.19 106 LEU A CA 1
ATOM 873 C C . LEU A 1 106 ? 0.736 1.323 9.174 1.00 82.19 106 LEU A C 1
ATOM 875 O O . LEU A 1 106 ? 0.529 2.134 8.267 1.00 82.19 106 LEU A O 1
ATOM 879 N N . GLU A 1 107 ? 0.841 1.680 10.457 1.00 83.19 107 GLU A N 1
ATOM 880 C CA . GLU A 1 107 ? 0.772 3.068 10.932 1.00 83.19 107 GLU A CA 1
ATOM 881 C C . GLU A 1 107 ? 1.992 3.876 10.439 1.00 83.19 107 GLU A C 1
ATOM 883 O O . GLU A 1 107 ? 1.827 4.962 9.886 1.00 83.19 107 GLU A O 1
ATOM 888 N N . LYS A 1 108 ? 3.218 3.329 10.524 1.00 84.12 108 LYS A N 1
ATOM 889 C CA . LYS A 1 108 ? 4.458 3.998 10.064 1.00 84.12 108 LYS A CA 1
ATOM 890 C C . LYS A 1 108 ? 4.429 4.355 8.581 1.00 84.12 108 LYS A C 1
ATOM 892 O O . LYS A 1 108 ? 4.974 5.386 8.188 1.00 84.12 108 LYS A O 1
ATOM 897 N N . TYR A 1 109 ? 3.836 3.503 7.748 1.00 85.25 109 TYR A N 1
ATOM 898 C CA . TYR A 1 109 ? 3.707 3.764 6.314 1.00 85.25 109 TYR A CA 1
ATOM 899 C C . TYR A 1 109 ? 2.442 4.552 5.943 1.00 85.25 109 TYR A C 1
ATOM 901 O O . TYR A 1 109 ? 2.235 4.820 4.758 1.00 85.25 109 TYR A O 1
ATOM 909 N N . GLY A 1 110 ? 1.626 4.953 6.926 1.00 87.19 110 GLY A N 1
ATOM 910 C CA . GLY A 1 110 ? 0.407 5.738 6.718 1.00 87.19 110 GLY A CA 1
ATOM 911 C C . GLY A 1 110 ? -0.668 4.999 5.920 1.00 87.19 110 GLY A C 1
ATOM 912 O O . GLY A 1 110 ? -1.483 5.630 5.247 1.00 87.19 110 GLY A O 1
ATOM 913 N N . LEU A 1 111 ? -0.642 3.663 5.938 1.00 87.44 111 LEU A N 1
ATOM 914 C CA . LEU A 1 111 ? -1.605 2.832 5.212 1.00 87.44 111 LEU A CA 1
ATOM 915 C C . LEU A 1 111 ? -2.937 2.722 5.949 1.00 87.44 111 LEU A C 1
ATOM 917 O O . LEU A 1 111 ? -3.975 2.522 5.316 1.00 87.44 111 LEU A O 1
ATOM 921 N N . VAL A 1 112 ? -2.891 2.854 7.271 1.00 86.19 112 VAL A N 1
ATOM 922 C CA . VAL A 1 112 ? -4.053 2.836 8.150 1.00 86.19 112 VAL A CA 1
ATOM 923 C C . VAL A 1 112 ? -4.000 4.009 9.114 1.00 86.19 112 VAL A C 1
ATOM 925 O O . VAL A 1 112 ? -2.927 4.497 9.471 1.00 86.19 112 VAL A O 1
ATOM 928 N N . GLU A 1 113 ? -5.177 4.420 9.555 1.00 86.12 113 GLU A N 1
ATOM 929 C CA . GLU A 1 113 ? -5.381 5.412 10.595 1.00 86.12 113 GLU A CA 1
ATOM 930 C C . GLU A 1 113 ? -6.099 4.757 11.765 1.00 86.12 113 GLU A C 1
ATOM 932 O O . GLU A 1 113 ? -7.112 4.073 11.589 1.00 86.12 113 GLU A O 1
ATOM 937 N N . THR A 1 114 ? -5.582 5.008 12.961 1.00 84.12 114 THR A N 1
ATOM 938 C CA . THR A 1 114 ? -6.139 4.493 14.204 1.00 84.12 114 THR A CA 1
ATOM 939 C C . THR A 1 114 ? -6.702 5.651 15.014 1.00 84.12 114 THR A C 1
ATOM 941 O O . THR A 1 114 ? -6.020 6.654 15.208 1.00 84.12 114 THR A O 1
ATOM 944 N N . PHE A 1 115 ? -7.937 5.523 15.483 1.00 85.19 115 PHE A N 1
ATOM 945 C CA . PHE A 1 115 ? -8.660 6.571 16.202 1.00 85.19 115 PHE A CA 1
ATOM 946 C C . PHE A 1 115 ? -9.546 5.961 17.292 1.00 85.19 115 PHE A C 1
ATOM 948 O O . PHE A 1 115 ? -9.723 4.746 17.336 1.00 85.19 115 PHE A O 1
ATOM 955 N N . GLU A 1 116 ? -10.076 6.782 18.193 1.00 82.44 116 GLU A N 1
ATOM 956 C CA . GLU A 1 116 ? -11.033 6.337 19.209 1.00 82.44 116 GLU A CA 1
ATOM 957 C C . GLU A 1 116 ? -12.443 6.800 18.856 1.00 82.44 116 GLU A C 1
ATOM 959 O O . GLU A 1 116 ? -12.657 7.950 18.477 1.00 82.44 116 GLU A O 1
ATOM 964 N N . GLU A 1 117 ? -13.406 5.894 18.985 1.00 78.62 117 GLU A N 1
ATOM 965 C CA . GLU A 1 117 ? -14.822 6.149 18.748 1.00 78.62 117 GLU A CA 1
ATOM 966 C C . GLU A 1 117 ? -15.634 5.406 19.815 1.00 78.62 117 GLU A C 1
ATOM 968 O O . GLU A 1 117 ? -15.517 4.191 19.969 1.00 78.62 117 GLU A O 1
ATOM 973 N N . GLY A 1 118 ? -16.415 6.137 20.616 1.00 77.06 118 GLY A N 1
ATOM 974 C CA . GLY A 1 118 ? -17.259 5.538 21.659 1.00 77.06 118 GLY A CA 1
ATOM 975 C C . GLY A 1 118 ? -16.493 4.760 22.741 1.00 77.06 118 GLY A C 1
ATOM 976 O O . GLY A 1 118 ? -16.993 3.751 23.232 1.00 77.06 118 GLY A O 1
ATOM 977 N N . GLY A 1 119 ? -15.270 5.185 23.082 1.00 77.31 119 GLY A N 1
ATOM 978 C CA . GLY A 1 119 ? -14.406 4.494 24.050 1.00 77.31 119 GLY A CA 1
ATOM 979 C C . GLY A 1 119 ? -13.757 3.214 23.511 1.00 77.31 119 GLY A C 1
ATOM 980 O O . GLY A 1 119 ? -13.133 2.479 24.271 1.00 77.31 119 GLY A O 1
ATOM 981 N N . GLN A 1 120 ? -13.896 2.940 22.211 1.00 76.56 120 GLN A N 1
ATOM 982 C CA . GLN A 1 120 ? -13.254 1.818 21.538 1.00 76.56 120 GLN A CA 1
ATOM 983 C C . GLN A 1 120 ? -12.236 2.325 20.526 1.00 76.56 120 GLN A C 1
ATOM 985 O O . GLN A 1 120 ? -12.481 3.270 19.775 1.00 76.56 120 GLN A O 1
ATOM 990 N N . ARG A 1 121 ? -11.083 1.662 20.472 1.00 75.88 121 ARG A N 1
ATOM 991 C CA . ARG A 1 121 ? -10.068 1.950 19.465 1.00 75.88 121 ARG A CA 1
ATOM 992 C C . ARG A 1 121 ? -10.475 1.311 18.136 1.00 75.88 121 ARG A C 1
ATOM 994 O O . ARG A 1 121 ? -10.688 0.101 18.052 1.00 75.88 121 ARG A O 1
ATOM 1001 N N . MET A 1 122 ? -10.557 2.128 17.098 1.00 79.69 122 MET A N 1
ATOM 1002 C CA . MET A 1 122 ? -10.966 1.773 15.744 1.00 79.69 122 MET A CA 1
ATOM 1003 C C . MET A 1 122 ? -9.816 2.005 14.765 1.00 79.69 122 MET A C 1
ATOM 1005 O O . MET A 1 122 ? -8.967 2.872 14.969 1.00 79.69 122 MET A O 1
ATOM 1009 N N . VAL A 1 123 ? -9.784 1.229 13.688 1.00 81.19 123 VAL A N 1
ATOM 1010 C CA . VAL A 1 123 ? -8.772 1.306 12.631 1.00 81.19 123 VAL A CA 1
ATOM 1011 C C . VAL A 1 123 ? -9.472 1.373 11.287 1.00 81.19 123 VAL A C 1
ATOM 1013 O O . VAL A 1 123 ? -10.413 0.629 11.036 1.00 81.19 123 VAL A O 1
ATOM 1016 N N . LYS A 1 124 ? -9.015 2.248 10.398 1.00 85.94 124 LYS A N 1
ATOM 1017 C CA . LYS A 1 124 ? -9.513 2.343 9.020 1.00 85.94 124 LYS A CA 1
ATOM 1018 C C . LYS A 1 124 ? -8.347 2.425 8.045 1.00 85.94 124 LYS A C 1
ATOM 1020 O O . LYS A 1 124 ? -7.290 2.955 8.380 1.00 85.94 124 LYS A O 1
ATOM 1025 N N . ALA A 1 125 ? -8.538 1.941 6.823 1.00 87.62 125 ALA A N 1
ATOM 1026 C CA . ALA A 1 125 ? -7.561 2.147 5.762 1.00 87.62 125 ALA A CA 1
ATOM 1027 C C . ALA A 1 125 ? -7.570 3.609 5.302 1.00 87.62 125 ALA A C 1
ATOM 1029 O O . ALA A 1 125 ? -8.628 4.204 5.078 1.00 87.62 125 ALA A O 1
ATOM 1030 N N . THR A 1 126 ? -6.384 4.178 5.112 1.00 90.75 126 THR A N 1
ATOM 1031 C CA . THR A 1 126 ? -6.241 5.542 4.608 1.00 90.75 126 THR A CA 1
ATOM 1032 C C . THR A 1 126 ? -6.614 5.591 3.128 1.00 90.75 126 THR A C 1
ATOM 1034 O O . THR A 1 126 ? -6.125 4.801 2.326 1.00 90.75 126 THR A O 1
ATOM 1037 N N . GLN A 1 127 ? -7.419 6.564 2.706 1.00 88.62 127 GLN A N 1
ATOM 1038 C CA . GLN A 1 127 ? -7.896 6.660 1.318 1.00 88.62 127 GLN A CA 1
ATOM 1039 C C . GLN A 1 127 ? -6.925 7.402 0.381 1.00 88.62 127 GLN A C 1
ATOM 1041 O O . GLN A 1 127 ? -7.339 8.129 -0.523 1.00 88.62 127 GLN A O 1
ATOM 1046 N N . THR A 1 128 ? -5.613 7.222 0.568 1.00 89.00 128 THR A N 1
ATOM 1047 C CA . THR A 1 128 ? -4.607 7.857 -0.298 1.00 89.00 128 THR A CA 1
ATOM 1048 C C . THR A 1 128 ? -4.366 7.071 -1.591 1.00 89.00 128 THR A C 1
ATOM 1050 O O . THR A 1 128 ? -4.609 5.865 -1.679 1.00 89.00 128 THR A O 1
ATOM 1053 N N . SER A 1 129 ? -3.819 7.745 -2.609 1.00 86.31 129 SER A N 1
ATOM 1054 C CA . SER A 1 129 ? -3.363 7.093 -3.845 1.00 86.31 129 SER A CA 1
ATOM 1055 C C . SER A 1 129 ? -2.253 6.064 -3.598 1.00 86.31 129 SER A C 1
ATOM 1057 O O . SER A 1 129 ? -2.198 5.051 -4.293 1.00 86.31 129 SER A O 1
ATOM 1059 N N . LEU A 1 130 ? -1.408 6.288 -2.585 1.00 87.62 130 LEU A N 1
ATOM 1060 C CA . LEU A 1 130 ? -0.379 5.343 -2.155 1.00 87.62 130 LEU A CA 1
ATOM 1061 C C . LEU A 1 130 ? -1.011 4.061 -1.608 1.00 87.62 130 LEU A C 1
ATOM 1063 O O . LEU A 1 130 ? -0.653 2.973 -2.048 1.00 87.62 130 LEU A O 1
ATOM 1067 N N . THR A 1 131 ? -1.982 4.193 -0.705 1.00 88.00 131 THR A N 1
ATOM 1068 C CA . THR A 1 131 ? -2.683 3.059 -0.093 1.00 88.00 131 THR A CA 1
ATOM 1069 C C . THR A 1 131 ? -3.380 2.201 -1.152 1.00 88.00 131 THR A C 1
ATOM 1071 O O . THR A 1 131 ? -3.214 0.983 -1.176 1.00 88.00 131 THR A O 1
ATOM 1074 N N . LYS A 1 132 ? -4.060 2.841 -2.114 1.00 89.44 132 LYS A N 1
ATOM 1075 C CA . LYS A 1 132 ? -4.681 2.167 -3.269 1.00 89.44 132 LYS A CA 1
ATOM 1076 C C . LYS A 1 132 ? -3.660 1.427 -4.139 1.00 89.44 132 LYS A C 1
ATOM 1078 O O . LYS A 1 132 ? -3.918 0.307 -4.576 1.00 89.44 132 LYS A O 1
ATOM 1083 N N . ALA A 1 133 ? -2.501 2.036 -4.396 1.00 87.62 133 ALA A N 1
ATOM 1084 C CA . ALA A 1 133 ? -1.438 1.409 -5.180 1.00 87.62 133 ALA A CA 1
ATOM 1085 C C . ALA A 1 133 ? -0.845 0.184 -4.465 1.00 87.62 133 ALA A C 1
ATOM 1087 O O . ALA A 1 133 ? -0.653 -0.853 -5.097 1.00 87.62 133 ALA A O 1
ATOM 1088 N N . VAL A 1 134 ? -0.606 0.283 -3.154 1.00 87.00 134 VAL A N 1
ATOM 1089 C CA . VAL A 1 134 ? -0.131 -0.833 -2.321 1.00 87.00 134 VAL A CA 1
ATOM 1090 C C . VAL A 1 134 ? -1.134 -1.987 -2.347 1.00 87.00 134 VAL A C 1
ATOM 1092 O O . VAL A 1 134 ? -0.732 -3.116 -2.621 1.00 87.00 134 VAL A O 1
ATOM 1095 N N . TYR A 1 135 ? -2.429 -1.705 -2.164 1.00 87.94 135 TYR A N 1
ATOM 1096 C CA . TYR A 1 135 ? -3.490 -2.713 -2.252 1.00 87.94 135 TYR A CA 1
ATOM 1097 C C . TYR A 1 135 ? -3.505 -3.407 -3.618 1.00 87.94 135 TYR A C 1
ATOM 1099 O O . TYR A 1 135 ? -3.432 -4.629 -3.689 1.00 87.94 135 TYR A O 1
ATOM 1107 N N . LYS A 1 136 ? -3.490 -2.639 -4.717 1.00 87.75 136 LYS A N 1
ATOM 1108 C CA . LYS A 1 136 ? -3.502 -3.198 -6.078 1.00 87.75 136 LYS A CA 1
ATOM 1109 C C . LYS A 1 136 ? -2.311 -4.125 -6.341 1.00 87.75 136 LYS A C 1
ATOM 1111 O O . LYS A 1 136 ? -2.469 -5.163 -6.983 1.00 87.75 136 LYS A O 1
ATOM 1116 N N . ILE A 1 137 ? -1.122 -3.758 -5.857 1.00 85.50 137 ILE A N 1
ATOM 1117 C CA . ILE A 1 137 ? 0.077 -4.593 -5.994 1.00 85.50 137 ILE A CA 1
ATOM 1118 C C . ILE A 1 137 ? -0.091 -5.893 -5.201 1.00 85.50 137 ILE A C 1
ATOM 1120 O O . ILE A 1 137 ? 0.147 -6.957 -5.769 1.00 85.50 137 ILE A O 1
ATOM 1124 N N . LEU A 1 138 ? -0.527 -5.825 -3.939 1.00 83.44 138 LEU A N 1
ATOM 1125 C CA . LEU A 1 138 ? -0.739 -7.010 -3.099 1.00 83.44 138 LEU A CA 1
ATOM 1126 C C . LEU A 1 138 ? -1.801 -7.946 -3.687 1.00 83.44 138 LEU A C 1
ATOM 1128 O O . LEU A 1 138 ? -1.522 -9.129 -3.866 1.00 83.44 138 LEU A O 1
ATOM 1132 N N . PHE A 1 139 ? -2.950 -7.406 -4.094 1.00 83.81 139 PHE A N 1
ATOM 1133 C CA . PHE A 1 139 ? -4.039 -8.164 -4.711 1.00 83.81 139 PHE A CA 1
ATOM 1134 C C . PHE A 1 139 ? -3.578 -8.909 -5.973 1.00 83.81 139 PHE A C 1
ATOM 1136 O O . PHE A 1 139 ? -3.754 -10.118 -6.097 1.00 83.81 139 PHE A O 1
ATOM 1143 N N . SER A 1 140 ? -2.876 -8.215 -6.881 1.00 81.50 140 SER A N 1
ATOM 1144 C CA . SER A 1 140 ? -2.351 -8.829 -8.112 1.00 81.50 140 SER A CA 1
ATOM 1145 C C . SER A 1 140 ? -1.337 -9.952 -7.859 1.00 81.50 140 SER A C 1
ATOM 1147 O O . SER A 1 140 ? -1.136 -10.824 -8.706 1.00 81.50 140 SER A O 1
ATOM 1149 N N . GLN A 1 141 ? -0.650 -9.918 -6.716 1.00 77.94 141 GLN A N 1
ATOM 1150 C CA . GLN A 1 141 ? 0.311 -10.943 -6.328 1.00 77.94 141 GLN A CA 1
ATOM 1151 C C . GLN A 1 141 ? -0.380 -12.142 -5.674 1.00 77.94 141 GLN A C 1
ATOM 1153 O O . GLN A 1 141 ? -0.025 -13.270 -6.010 1.00 77.94 141 GLN A O 1
ATOM 1158 N N . ASP A 1 142 ? -1.382 -11.911 -4.823 1.00 74.19 142 ASP A N 1
ATOM 1159 C CA . ASP A 1 142 ? -2.206 -12.967 -4.220 1.00 74.19 142 ASP A CA 1
ATOM 1160 C C . ASP A 1 142 ? -2.955 -13.779 -5.293 1.00 74.19 142 ASP A C 1
ATOM 1162 O O . ASP A 1 142 ? -2.922 -15.011 -5.284 1.00 74.19 142 ASP A O 1
ATOM 1166 N N . GLU A 1 143 ? -3.523 -13.120 -6.312 1.00 75.06 143 GLU A N 1
ATOM 1167 C CA . GLU A 1 143 ? -4.122 -13.811 -7.464 1.00 75.06 143 GLU A CA 1
ATOM 1168 C C . GLU A 1 143 ? -3.112 -14.696 -8.209 1.00 75.06 143 GLU A C 1
ATOM 1170 O O . GLU A 1 143 ? -3.408 -15.842 -8.555 1.00 75.06 143 GLU A O 1
ATOM 1175 N N . ARG A 1 144 ? -1.885 -14.203 -8.428 1.00 74.19 144 ARG A N 1
ATOM 1176 C CA . ARG A 1 144 ? -0.818 -14.989 -9.071 1.00 74.19 144 ARG A CA 1
ATOM 1177 C C . ARG A 1 144 ? -0.414 -16.200 -8.236 1.00 74.19 144 ARG A C 1
ATOM 1179 O O . ARG A 1 144 ? -0.087 -17.239 -8.808 1.00 74.19 144 ARG A O 1
ATOM 1186 N N . GLU A 1 145 ? -0.412 -16.087 -6.912 1.00 71.50 145 GLU A N 1
ATOM 1187 C CA . GLU A 1 145 ? -0.115 -17.207 -6.015 1.00 71.50 145 GLU A CA 1
ATOM 1188 C C . GLU A 1 145 ? -1.241 -18.243 -6.010 1.00 71.50 145 GLU A C 1
ATOM 1190 O O . GLU A 1 145 ? -0.954 -19.432 -6.162 1.00 71.50 145 GLU A O 1
ATOM 1195 N N . LYS A 1 146 ? -2.507 -17.806 -5.972 1.00 68.62 146 LYS A N 1
ATOM 1196 C CA . LYS A 1 146 ? -3.691 -18.673 -6.120 1.00 68.62 146 LYS A CA 1
ATOM 1197 C C . LYS A 1 146 ? -3.704 -19.432 -7.452 1.00 68.62 146 LYS A C 1
ATOM 1199 O O . LYS A 1 146 ? -4.057 -20.609 -7.501 1.00 68.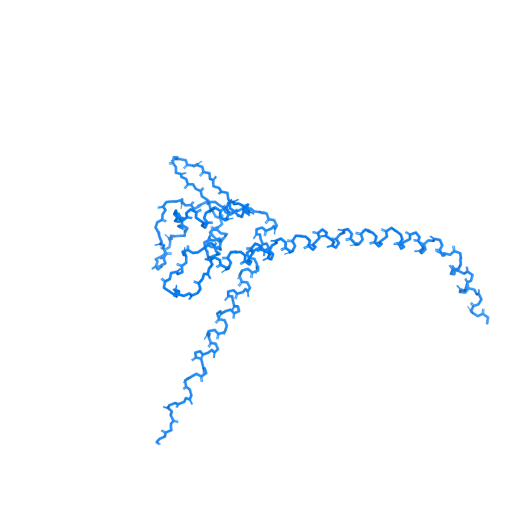62 146 LYS A O 1
ATOM 1204 N N . LEU A 1 147 ? -3.296 -18.788 -8.546 1.00 69.12 147 LEU A N 1
ATOM 1205 C CA . LEU A 1 147 ? -3.183 -19.446 -9.852 1.00 69.12 147 LEU A CA 1
ATOM 1206 C C . LEU A 1 147 ? -2.085 -20.519 -9.864 1.00 69.12 147 LEU A C 1
ATOM 1208 O O . LEU A 1 147 ? -2.296 -21.610 -10.397 1.00 69.12 147 LEU A O 1
ATOM 1212 N N . LYS A 1 148 ? -0.930 -20.244 -9.245 1.00 67.12 148 LYS A N 1
ATOM 1213 C CA . LYS A 1 148 ? 0.172 -21.213 -9.145 1.00 67.12 148 LYS A CA 1
ATOM 1214 C C . LYS A 1 148 ? -0.219 -22.438 -8.325 1.00 67.12 148 LYS A C 1
ATOM 1216 O O . LYS A 1 148 ? 0.005 -23.555 -8.788 1.00 67.12 148 LYS A O 1
ATOM 1221 N N . THR A 1 149 ? -0.840 -22.254 -7.161 1.00 64.00 149 THR A N 1
ATOM 1222 C CA . THR A 1 149 ? -1.281 -23.375 -6.315 1.00 64.00 149 THR A CA 1
ATOM 1223 C C . THR A 1 149 ? -2.325 -24.240 -7.022 1.00 64.00 149 THR A C 1
ATOM 1225 O O . THR A 1 149 ? -2.166 -25.457 -7.073 1.00 64.00 149 THR A O 1
ATOM 1228 N N . ASN A 1 150 ? -3.311 -23.631 -7.688 1.00 59.66 150 ASN A N 1
ATOM 1229 C CA . ASN A 1 150 ? -4.325 -24.367 -8.454 1.00 59.66 150 ASN A CA 1
ATOM 1230 C C . ASN A 1 150 ? -3.751 -25.125 -9.666 1.00 59.66 150 ASN A C 1
ATOM 1232 O O . ASN A 1 150 ? -4.240 -26.203 -10.010 1.00 59.66 150 ASN A O 1
ATOM 1236 N N . SER A 1 151 ? -2.710 -24.592 -10.316 1.00 59.53 151 SER A N 1
ATOM 1237 C CA . SER A 1 151 ? -2.023 -25.284 -11.416 1.00 59.53 151 SER A CA 1
ATOM 1238 C C . SER A 1 151 ? -1.216 -26.497 -10.937 1.00 59.53 151 SER A C 1
ATOM 1240 O O . SER A 1 151 ? -1.183 -27.520 -11.619 1.00 59.53 151 SER A O 1
ATOM 1242 N N . PHE A 1 152 ? -0.645 -26.420 -9.731 1.00 55.06 152 PHE A N 1
ATOM 1243 C CA . PHE A 1 152 ? 0.123 -27.506 -9.125 1.00 55.06 152 PHE A CA 1
ATOM 1244 C C . PHE A 1 152 ? -0.788 -28.666 -8.692 1.00 55.06 152 PHE A C 1
ATOM 1246 O O . PHE A 1 152 ? -0.498 -29.823 -8.986 1.00 55.06 152 PHE A O 1
ATOM 1253 N N . SER A 1 153 ? -1.955 -28.369 -8.106 1.00 55.09 153 SER A N 1
ATOM 1254 C CA . SER A 1 153 ? -2.941 -29.389 -7.710 1.00 55.09 153 SER A CA 1
ATOM 1255 C C . SER A 1 153 ? -3.552 -30.161 -8.888 1.00 55.09 153 SER A C 1
ATOM 1257 O O . SER A 1 153 ? -4.011 -31.285 -8.708 1.00 55.09 153 SER A O 1
ATOM 1259 N N . ARG A 1 154 ? -3.546 -29.600 -10.106 1.00 53.19 154 ARG A N 1
ATOM 1260 C CA . ARG A 1 154 ? -3.989 -30.304 -11.327 1.00 53.19 154 ARG A CA 1
ATOM 1261 C C . ARG A 1 154 ? -2.887 -31.137 -11.996 1.00 53.19 154 ARG A C 1
ATOM 1263 O O . ARG A 1 154 ? -3.214 -31.992 -12.816 1.00 53.19 154 ARG A O 1
ATOM 1270 N N . GLY A 1 155 ? -1.615 -30.913 -11.658 1.00 51.03 155 GLY A N 1
ATOM 1271 C CA . GLY A 1 155 ? -0.465 -31.599 -12.259 1.00 51.03 155 GLY A CA 1
ATOM 1272 C C . GLY A 1 155 ? -0.137 -32.969 -11.654 1.00 51.03 155 GLY A C 1
ATOM 1273 O O . GLY A 1 155 ? 0.368 -33.833 -12.366 1.00 51.03 155 GLY A O 1
ATOM 1274 N N . ASP A 1 156 ? -0.466 -33.207 -10.380 1.00 50.28 156 ASP A N 1
ATOM 1275 C CA . ASP A 1 156 ? -0.140 -34.473 -9.694 1.00 50.28 156 ASP A CA 1
ATOM 1276 C C . ASP A 1 156 ? -1.250 -35.539 -9.747 1.00 50.28 156 ASP A C 1
ATOM 1278 O O . ASP A 1 156 ? -1.011 -36.703 -9.435 1.00 50.28 156 ASP A O 1
ATOM 1282 N N . GLY A 1 157 ? -2.443 -35.204 -10.246 1.00 48.53 157 GLY A N 1
ATOM 1283 C CA . GLY A 1 157 ? -3.553 -36.158 -10.399 1.00 48.53 157 GLY A CA 1
ATOM 1284 C C . GLY A 1 157 ? -3.415 -37.162 -11.556 1.00 48.53 157 GLY A C 1
ATOM 1285 O O . GLY A 1 157 ? -4.330 -37.948 -11.782 1.00 48.53 157 GLY A O 1
ATOM 1286 N N . ARG A 1 158 ? -2.312 -37.143 -12.321 1.00 47.31 158 ARG A N 1
ATOM 1287 C CA . ARG A 1 158 ? -2.097 -38.002 -13.508 1.00 47.31 158 ARG A CA 1
ATOM 1288 C C . ARG A 1 158 ? -0.955 -39.019 -13.376 1.00 47.31 158 ARG A C 1
ATOM 1290 O O . ARG A 1 158 ? -0.503 -39.535 -14.392 1.00 47.31 158 ARG A O 1
ATOM 1297 N N . ARG A 1 159 ? -0.471 -39.320 -12.164 1.00 51.50 159 ARG 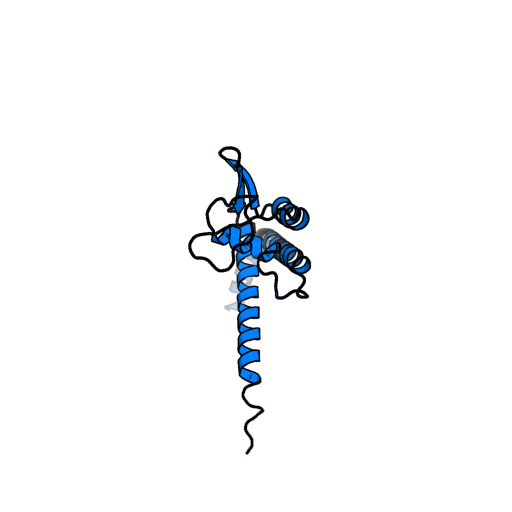A N 1
ATOM 1298 C CA . ARG A 1 159 ? 0.643 -40.275 -11.975 1.00 51.50 159 ARG A CA 1
ATOM 1299 C C . ARG A 1 159 ? 0.326 -41.586 -11.252 1.00 51.50 159 ARG A C 1
ATOM 1301 O O . ARG A 1 159 ? 1.247 -42.367 -11.088 1.00 51.50 159 ARG A O 1
ATOM 1308 N N . ASN A 1 160 ? -0.934 -41.885 -10.921 1.00 48.12 160 ASN A N 1
ATOM 1309 C CA . ASN A 1 160 ? -1.308 -43.159 -10.276 1.00 48.12 160 ASN A CA 1
ATOM 1310 C C . ASN A 1 160 ? -2.495 -43.872 -10.947 1.00 48.12 160 ASN A C 1
ATOM 1312 O O . ASN A 1 160 ? -3.392 -44.359 -10.267 1.00 48.12 160 ASN A O 1
ATOM 1316 N N . LEU A 1 161 ? -2.518 -43.931 -12.280 1.00 50.88 161 LEU A N 1
ATOM 1317 C CA . LEU A 1 161 ? -3.394 -44.852 -13.010 1.00 50.88 161 LEU A CA 1
ATOM 1318 C C . LEU A 1 161 ? -2.601 -45.476 -14.162 1.00 50.88 161 LEU A C 1
ATOM 1320 O O . LEU A 1 161 ? -2.698 -45.050 -15.310 1.00 50.88 161 LEU A O 1
ATOM 1324 N N . THR A 1 162 ? -1.797 -46.477 -13.827 1.00 48.62 162 THR A N 1
ATOM 1325 C CA . THR A 1 162 ? -1.396 -47.530 -14.764 1.00 48.62 162 THR A CA 1
ATOM 1326 C C . THR A 1 162 ? -1.844 -48.858 -14.158 1.00 48.62 162 THR A C 1
ATOM 1328 O O . THR A 1 162 ? -1.652 -49.023 -12.951 1.00 48.62 162 THR A O 1
ATOM 1331 N N . PRO A 1 163 ? -2.511 -49.718 -14.949 1.00 57.59 163 PRO A N 1
ATOM 1332 C CA . PRO A 1 163 ? -3.112 -50.966 -14.481 1.00 57.59 163 PRO A CA 1
ATOM 1333 C C . PRO A 1 163 ? -2.082 -51.984 -13.987 1.00 57.59 163 PRO A C 1
ATOM 1335 O O . PRO A 1 163 ? -0.920 -51.927 -14.455 1.00 57.59 163 PRO A O 1
#

Secondary structure (DSSP, 8-state):
-HHHHHHHHHHHHHHHHHHHHHHHHHHHHHHHHHHHHHHHHHHHHHHHHHHTS-TT-TT-TTSSHHHHHHHHHHH-S-EETT-----SSSS---B----HHHHHHHHHTTSEEEEEETTEEEEEE---HHHHHHHHHHHHHHHHHHHHHHHHHHHSTTSS---

pLDDT: mean 70.64, std 16.01, range [29.73, 90.75]

Foldseek 3Di:
DVPVVVVVVCVVCVVVVVVCCVPVVVVVVVVVVVVCVLLVLLVVLLVVQVVQVDPPCPPDQCPGLLNLLLQQAVVQDWAFQDDDDDDDDPDDGHYNDPPVVSVCSCVVSQQKDWDDDPNTIIIHGDPDPSNVSNNVVSVVVVVVVVVVVVVVVVVPPPDPDDD

Radius of gyration: 25.91 Å; chains: 1; bounding box: 38×80×80 Å

Sequence (163 aa):
MQTGEALKWFFQNLWVEILFGVVLIPLTGWVFMWLYHRFYKAHMITRVLRVHNNPTRTWRKGVYAADRFMDIFEAGRPVRSEAILMYGGGDGGGAWHNSYLDKGILEKYGLVETFEEGGQRMVKATQTSLTKAVYKILFSQDEREKLKTNSFSRGDGRRNLTP